Protein AF-A0A6F8YVS0-F1 (afdb_monomer_lite)

Organism: NCBI:txid624315

Sequence (91 aa):
MRVELRPSDYRSRCAYKGEASYWSLVVGDTPHVNLAWTYPSPRHDAELARDRVAFFDERVDLDVDGVRGARPGGPWADPDWWRDRTFENDL

pLDDT: mean 91.39, std 10.74, range [47.88, 97.88]

InterPro domains:
  IPR007361 Domain of unknown function DUF427 [PF04248] (5-57)
  IPR038694 Superfamily of unknown function DUF427 [G3DSA:2.170.150.40] (1-64)

Secondary structure (DSSP, 8-state):
---PPEEEEEEEEETTTEEEEEEEEEETTEEEEEEEEEEEEE-GGGGGGBT--EE-GGGS--EETTEEPPPPPSTT-STTTTTT--TTS--

Foldseek 3Di:
DDWDWAWDPDWAQDPQFGIKTFTWTQDPNRTQGRFKIARCPTDPVNVVRHPPIDGQLLCDFDDDPNDTDDRDDDCPNDSCSCVVPHNVRRD

Radius of gyration: 13.86 Å; chains: 1; bounding box: 37×26×29 Å

Structure (mmCIF, N/CA/C/O backbone):
data_AF-A0A6F8YVS0-F1
#
_entry.id   AF-A0A6F8YVS0-F1
#
loop_
_atom_site.group_PDB
_atom_site.id
_atom_site.type_symbol
_atom_site.label_atom_id
_atom_site.label_alt_id
_atom_site.label_comp_id
_atom_site.label_asym_id
_atom_site.label_entity_id
_atom_site.label_seq_id
_atom_site.pdbx_PDB_ins_code
_atom_site.Cartn_x
_atom_site.Cartn_y
_atom_site.Cartn_z
_atom_site.occupancy
_atom_site.B_iso_or_equiv
_atom_site.auth_seq_id
_atom_site.auth_comp_id
_atom_site.auth_asym_id
_atom_site.auth_atom_id
_atom_site.pdbx_PDB_model_num
ATOM 1 N N . MET A 1 1 ? -18.095 3.468 0.492 1.00 80.69 1 MET A N 1
ATOM 2 C CA . MET A 1 1 ? -17.281 4.562 1.070 1.00 80.69 1 MET A CA 1
ATOM 3 C C . MET A 1 1 ? -16.017 4.711 0.236 1.00 80.69 1 MET A C 1
ATOM 5 O O . MET A 1 1 ? -15.534 3.699 -0.253 1.00 80.69 1 MET A O 1
ATOM 9 N N . ARG A 1 2 ? -15.511 5.929 0.028 1.00 88.81 2 ARG A N 1
ATOM 10 C CA . ARG A 1 2 ? -14.206 6.185 -0.608 1.00 88.81 2 ARG A CA 1
ATOM 11 C C . ARG A 1 2 ? -13.343 6.958 0.380 1.00 88.81 2 ARG A C 1
ATOM 13 O O . ARG A 1 2 ? -13.888 7.757 1.135 1.00 88.81 2 ARG A O 1
ATOM 20 N N . VAL A 1 3 ? -12.040 6.707 0.370 1.00 93.00 3 VAL A N 1
ATOM 21 C CA . VAL A 1 3 ? -11.068 7.364 1.249 1.00 93.00 3 VAL A CA 1
ATOM 22 C C . VAL A 1 3 ? -9.899 7.848 0.399 1.00 93.00 3 VAL A C 1
ATOM 24 O O . VAL A 1 3 ? -9.511 7.181 -0.559 1.00 93.00 3 VAL A O 1
ATOM 27 N N . GLU A 1 4 ? -9.379 9.027 0.725 1.00 95.00 4 GLU A N 1
ATOM 28 C CA . GLU A 1 4 ? -8.233 9.629 0.048 1.00 95.00 4 GLU A CA 1
ATOM 29 C C . GLU A 1 4 ? -6.916 9.008 0.534 1.00 95.00 4 GLU A C 1
ATOM 31 O O . GLU A 1 4 ? -6.696 8.852 1.739 1.00 95.00 4 GLU A O 1
ATOM 36 N N . LEU A 1 5 ? -6.031 8.688 -0.413 1.00 95.81 5 LEU A N 1
ATOM 37 C CA . LEU A 1 5 ? -4.655 8.294 -0.132 1.00 95.81 5 LEU A CA 1
ATOM 38 C C . LEU A 1 5 ? -3.775 9.541 -0.046 1.00 95.81 5 LEU A C 1
ATOM 40 O O . LEU A 1 5 ? -3.719 10.339 -0.979 1.00 95.81 5 LEU A O 1
ATOM 44 N N . ARG A 1 6 ? -3.052 9.682 1.062 1.00 97.62 6 ARG A N 1
ATOM 45 C CA . ARG A 1 6 ? -2.098 10.762 1.311 1.00 97.62 6 ARG A CA 1
ATOM 46 C C . ARG A 1 6 ? -0.677 10.240 1.130 1.00 97.62 6 ARG A C 1
ATOM 48 O O . ARG A 1 6 ? -0.359 9.194 1.702 1.00 97.62 6 ARG A O 1
ATOM 55 N N . PRO A 1 7 ? 0.176 10.920 0.351 1.00 97.31 7 PRO A N 1
ATOM 56 C CA . PRO A 1 7 ? 1.545 10.470 0.145 1.00 97.31 7 PRO A CA 1
ATOM 57 C C . PRO A 1 7 ? 2.301 10.455 1.477 1.00 97.31 7 PRO A C 1
ATOM 59 O O . PRO A 1 7 ? 2.100 11.321 2.327 1.00 97.31 7 PRO A O 1
ATOM 62 N N . SER A 1 8 ? 3.149 9.448 1.654 1.00 96.00 8 SER A N 1
ATOM 63 C CA . SER A 1 8 ? 4.098 9.343 2.763 1.00 96.00 8 SER A CA 1
ATOM 64 C C . SER A 1 8 ? 5.511 9.603 2.252 1.00 96.00 8 SER A C 1
ATOM 66 O O . SER A 1 8 ? 5.817 9.292 1.098 1.00 96.00 8 SER A O 1
ATOM 68 N N . ASP A 1 9 ? 6.394 10.104 3.111 1.00 94.44 9 ASP A N 1
ATOM 69 C CA . ASP A 1 9 ? 7.827 10.217 2.813 1.00 94.44 9 ASP A CA 1
ATOM 70 C C . ASP A 1 9 ? 8.564 8.879 2.992 1.00 94.44 9 ASP A C 1
ATOM 72 O O . ASP A 1 9 ? 9.697 8.723 2.542 1.00 94.44 9 ASP A O 1
ATOM 76 N N . TYR A 1 10 ? 7.918 7.880 3.603 1.00 94.06 10 TYR A N 1
ATOM 77 C CA . TYR A 1 10 ? 8.517 6.566 3.818 1.00 94.06 10 TYR A CA 1
ATOM 78 C C . TYR A 1 10 ? 8.754 5.819 2.498 1.00 94.06 10 TYR A C 1
ATOM 80 O O . TYR A 1 10 ? 7.895 5.789 1.607 1.00 94.06 10 TYR A O 1
ATOM 88 N N . ARG A 1 11 ? 9.921 5.185 2.385 1.00 93.69 11 ARG A N 1
ATOM 89 C CA . ARG A 1 11 ? 10.332 4.342 1.257 1.00 93.69 11 ARG A CA 1
ATOM 90 C C . ARG A 1 11 ? 10.961 3.065 1.797 1.00 93.69 11 ARG A C 1
ATOM 92 O O . ARG A 1 11 ? 11.642 3.104 2.816 1.00 93.69 11 ARG A O 1
ATOM 99 N N . SER A 1 12 ? 10.789 1.970 1.067 1.00 92.38 12 SER A N 1
ATOM 100 C CA . SER A 1 12 ? 11.509 0.711 1.289 1.00 92.38 12 SER A CA 1
ATOM 101 C C . SER A 1 12 ? 12.073 0.208 -0.035 1.00 92.38 12 SER A C 1
ATOM 103 O O . SER A 1 12 ? 11.636 0.629 -1.114 1.00 92.38 12 SER A O 1
ATOM 105 N N . ARG A 1 13 ? 13.063 -0.684 0.018 1.00 91.19 13 ARG A N 1
ATOM 106 C CA . ARG A 1 13 ? 13.741 -1.193 -1.174 1.00 91.19 13 ARG A CA 1
ATOM 107 C C . ARG A 1 13 ? 13.754 -2.705 -1.171 1.00 91.19 13 ARG A C 1
ATOM 109 O O . ARG A 1 13 ? 14.434 -3.309 -0.374 1.00 91.19 13 ARG A O 1
ATOM 116 N N . CYS A 1 14 ? 13.099 -3.318 -2.144 1.00 90.06 14 CYS A N 1
ATOM 117 C CA . CYS A 1 14 ? 13.189 -4.754 -2.359 1.00 90.06 14 CYS A CA 1
ATOM 118 C C . CYS A 1 14 ? 14.248 -5.057 -3.425 1.00 90.06 14 CYS A C 1
ATOM 120 O O . CYS A 1 14 ? 14.198 -4.501 -4.528 1.00 90.06 14 CYS A O 1
ATOM 122 N N . ALA A 1 15 ? 15.156 -5.997 -3.145 1.00 89.94 15 ALA A N 1
ATOM 123 C CA . ALA A 1 15 ? 16.165 -6.451 -4.107 1.00 89.94 15 ALA A CA 1
ATOM 124 C C . ALA A 1 15 ? 15.557 -6.929 -5.440 1.00 89.94 15 ALA A C 1
ATOM 126 O O . ALA A 1 15 ? 16.153 -6.732 -6.499 1.00 89.94 15 ALA A O 1
ATOM 127 N N . TYR A 1 16 ? 14.353 -7.505 -5.395 1.00 91.56 16 TYR A N 1
ATOM 128 C CA . TYR A 1 16 ? 13.643 -8.003 -6.571 1.00 91.56 16 TYR A CA 1
ATOM 129 C C . TYR A 1 16 ? 12.720 -6.959 -7.209 1.00 91.56 16 TYR A C 1
ATOM 131 O O . TYR A 1 16 ? 12.728 -6.801 -8.424 1.00 91.56 16 TYR A O 1
ATOM 139 N N . LYS A 1 17 ? 11.933 -6.223 -6.412 1.00 94.44 17 LYS A N 1
ATOM 140 C CA . LYS A 1 17 ? 10.877 -5.346 -6.949 1.00 94.44 17 LYS A CA 1
ATOM 141 C C . LYS A 1 17 ? 11.338 -3.920 -7.231 1.00 94.44 17 LYS A C 1
ATOM 143 O O . LYS A 1 17 ? 10.749 -3.274 -8.083 1.00 94.44 17 LYS A O 1
ATOM 148 N N . GLY A 1 18 ? 12.397 -3.441 -6.578 1.00 9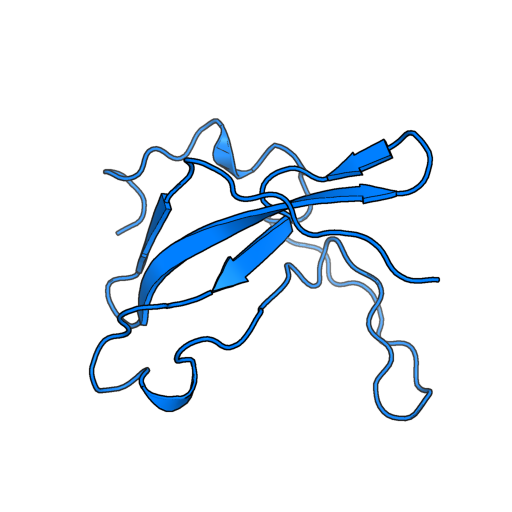4.31 18 GLY A N 1
ATOM 149 C CA . GLY A 1 18 ? 12.810 -2.038 -6.624 1.00 94.31 18 GLY A CA 1
ATOM 150 C C . GLY A 1 18 ? 12.315 -1.248 -5.412 1.00 94.31 18 GLY A C 1
ATOM 151 O O . GLY A 1 18 ? 12.079 -1.816 -4.346 1.00 94.31 18 GLY A O 1
ATOM 152 N N . GLU A 1 19 ? 12.206 0.067 -5.570 1.00 95.12 19 GLU A N 1
ATOM 153 C CA . GLU A 1 19 ? 11.820 0.989 -4.4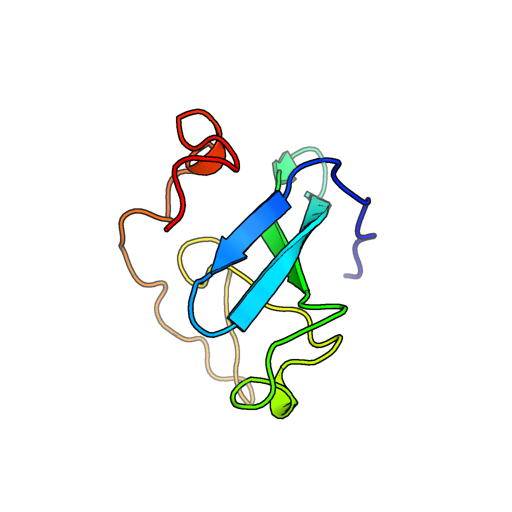98 1.00 95.12 19 GLU A CA 1
ATOM 154 C C . GLU A 1 19 ? 10.299 1.172 -4.432 1.00 95.12 19 GLU A C 1
ATOM 156 O O . GLU A 1 19 ? 9.651 1.384 -5.459 1.00 95.12 19 GLU A O 1
ATOM 161 N N . ALA A 1 20 ? 9.739 1.077 -3.227 1.00 96.12 20 ALA A N 1
ATOM 162 C CA . ALA A 1 20 ? 8.318 1.262 -2.965 1.00 96.12 20 ALA A CA 1
ATOM 163 C C . ALA A 1 20 ? 8.024 2.673 -2.441 1.00 96.12 20 ALA A C 1
ATOM 165 O O . ALA A 1 20 ? 8.669 3.143 -1.502 1.00 96.12 20 ALA A O 1
ATOM 166 N N . SER A 1 21 ? 6.990 3.305 -2.998 1.00 96.88 21 SER A N 1
ATOM 167 C CA . SER A 1 21 ? 6.405 4.557 -2.505 1.00 96.88 21 SER A CA 1
ATOM 168 C C . SER A 1 21 ? 5.133 4.269 -1.721 1.00 96.88 21 SER A C 1
ATOM 170 O O . SER A 1 21 ? 4.241 3.590 -2.238 1.00 96.88 21 SER A O 1
ATOM 172 N N . TYR A 1 22 ? 5.042 4.800 -0.500 1.00 97.06 22 TYR A N 1
ATOM 173 C CA . TYR A 1 22 ? 3.956 4.512 0.436 1.00 97.06 22 TYR A CA 1
ATOM 174 C C . TYR A 1 22 ? 2.910 5.623 0.516 1.00 97.06 22 TYR A C 1
ATOM 176 O O . TYR A 1 22 ? 3.185 6.805 0.300 1.00 97.06 22 TYR A O 1
ATOM 184 N N . TRP A 1 23 ? 1.707 5.211 0.904 1.00 97.88 23 TRP A N 1
ATOM 185 C CA . TRP A 1 23 ? 0.544 6.054 1.121 1.00 97.88 23 TRP A CA 1
ATOM 186 C C . TRP A 1 23 ? -0.090 5.743 2.479 1.00 97.88 23 TRP A C 1
ATOM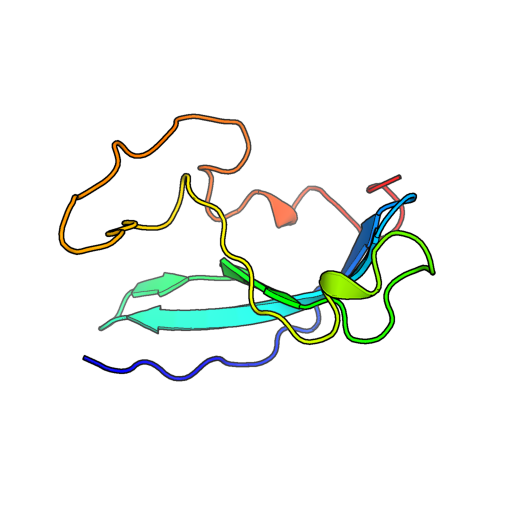 188 O O . TRP A 1 23 ? -0.175 4.588 2.907 1.00 97.88 23 TRP A O 1
ATOM 198 N N . SER A 1 24 ? -0.564 6.792 3.141 1.00 97.31 24 SER A N 1
ATOM 199 C CA . SER A 1 24 ? -1.331 6.734 4.385 1.00 97.31 24 SER A CA 1
ATOM 200 C C . SER A 1 24 ? -2.766 7.189 4.131 1.00 97.31 24 SER A C 1
ATOM 202 O O . SER A 1 24 ? -3.033 7.910 3.175 1.00 97.31 24 SER A O 1
ATOM 204 N N . LEU A 1 25 ? -3.705 6.802 4.985 1.00 96.00 25 LEU A N 1
ATOM 205 C CA . LEU A 1 25 ? -5.094 7.255 4.882 1.00 96.00 25 LEU A CA 1
ATOM 206 C C . LEU A 1 25 ? -5.746 7.377 6.257 1.00 96.00 25 LEU A C 1
ATOM 208 O O . LEU A 1 25 ? -5.204 6.899 7.251 1.00 96.00 25 LEU A O 1
ATOM 212 N N . VAL A 1 26 ? -6.910 8.018 6.313 1.00 96.06 26 VAL A N 1
ATOM 213 C CA . VAL A 1 26 ? -7.702 8.158 7.540 1.00 96.06 26 VAL A CA 1
ATOM 214 C C . VAL A 1 26 ? -9.111 7.643 7.269 1.00 96.06 26 VAL A C 1
ATOM 216 O O . VAL A 1 26 ? -9.770 8.114 6.343 1.00 96.06 26 VAL A O 1
ATOM 219 N N . VAL A 1 27 ? -9.564 6.668 8.059 1.00 94.38 27 VAL A N 1
ATOM 220 C CA . VAL A 1 27 ? -10.925 6.119 7.992 1.00 94.38 27 VAL A CA 1
ATOM 221 C C . VAL A 1 27 ? -11.692 6.568 9.230 1.00 94.38 27 VAL A C 1
ATOM 223 O O . VAL A 1 27 ? -11.371 6.153 10.342 1.00 94.38 27 VAL A O 1
ATOM 226 N N . GLY A 1 28 ? -12.695 7.432 9.050 1.00 92.31 28 GLY A N 1
ATOM 227 C CA . GLY A 1 28 ? -13.320 8.122 10.183 1.00 92.31 28 GLY A CA 1
ATOM 228 C C . GLY A 1 28 ? -12.271 8.959 10.915 1.00 92.31 28 GLY A C 1
ATOM 229 O O . GLY A 1 28 ? -11.669 9.835 10.302 1.00 92.31 28 GLY A O 1
ATOM 230 N N . ASP A 1 29 ? -12.001 8.620 12.176 1.00 93.06 29 ASP A N 1
ATOM 231 C CA . ASP A 1 29 ? -10.964 9.255 13.005 1.00 93.06 29 ASP A CA 1
ATOM 232 C C . ASP A 1 29 ? -9.711 8.379 13.186 1.00 93.06 29 ASP A C 1
ATOM 234 O O . ASP A 1 29 ? -8.811 8.715 13.953 1.00 93.06 29 ASP A O 1
ATOM 238 N N . THR A 1 30 ? -9.638 7.229 12.504 1.00 94.31 30 THR A N 1
ATOM 239 C CA . THR A 1 30 ? -8.525 6.280 12.653 1.00 94.31 30 THR A CA 1
ATOM 240 C C . THR A 1 30 ? -7.484 6.470 11.547 1.00 94.31 30 THR A C 1
ATOM 242 O O . THR A 1 30 ? -7.788 6.238 10.371 1.00 94.31 30 THR A O 1
ATOM 245 N N . PRO A 1 31 ? -6.247 6.883 11.882 1.00 94.88 31 PRO A N 1
ATOM 246 C CA . PRO A 1 31 ? -5.161 6.960 10.917 1.00 94.88 31 PRO A CA 1
ATOM 247 C C . PRO A 1 31 ? -4.578 5.571 10.624 1.00 94.88 31 PRO A C 1
ATOM 249 O O . PRO A 1 31 ? -4.292 4.789 11.528 1.00 94.88 31 PRO A O 1
ATOM 252 N N . HIS A 1 32 ? -4.317 5.298 9.349 1.00 95.62 32 HIS A N 1
ATOM 253 C CA . HIS A 1 32 ? -3.583 4.127 8.883 1.00 95.62 32 HIS A CA 1
ATOM 254 C C . HIS A 1 32 ? -2.329 4.585 8.140 1.00 95.62 32 HIS A C 1
ATOM 256 O O . HIS A 1 32 ? -2.379 4.999 6.979 1.00 95.62 32 HIS A O 1
ATOM 262 N N . VAL A 1 33 ? -1.198 4.525 8.839 1.00 96.31 33 VAL A N 1
ATOM 263 C CA . VAL A 1 33 ? 0.104 4.955 8.322 1.00 96.31 33 VAL A CA 1
ATOM 264 C C . VAL A 1 33 ? 0.720 3.857 7.456 1.00 96.31 33 VAL A C 1
ATOM 266 O O . VAL A 1 33 ? 0.670 2.675 7.823 1.00 96.31 33 VAL A O 1
ATOM 26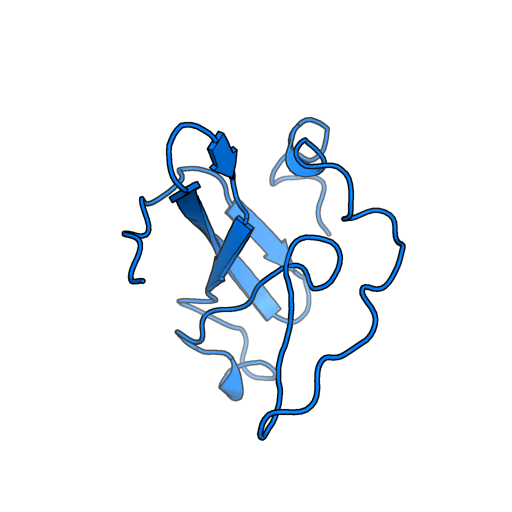9 N N . ASN A 1 34 ? 1.282 4.262 6.311 1.00 96.31 34 ASN A N 1
ATOM 270 C CA . ASN A 1 34 ? 2.000 3.400 5.364 1.00 96.31 34 ASN A CA 1
ATOM 271 C C . ASN A 1 34 ? 1.227 2.106 5.036 1.00 96.31 34 ASN A C 1
ATOM 273 O O . ASN A 1 34 ? 1.803 1.021 5.028 1.00 96.31 34 ASN A O 1
ATOM 277 N N . LEU A 1 35 ? -0.097 2.199 4.844 1.00 96.06 35 LEU A N 1
ATOM 278 C CA . LEU A 1 35 ? -0.958 1.024 4.641 1.00 96.06 35 LEU A CA 1
ATOM 279 C C . LEU A 1 35 ? -0.888 0.492 3.208 1.00 96.06 35 LEU A C 1
ATOM 281 O O . LEU A 1 35 ? -1.036 -0.710 2.991 1.00 96.06 35 LEU A O 1
ATOM 285 N N . ALA A 1 36 ? -0.689 1.392 2.249 1.00 96.94 36 ALA A N 1
ATOM 286 C CA . ALA A 1 36 ? -0.648 1.067 0.837 1.00 96.94 36 ALA A CA 1
ATOM 287 C C . ALA A 1 36 ? 0.686 1.483 0.225 1.00 96.94 36 ALA A C 1
ATOM 289 O O . ALA A 1 36 ? 1.315 2.440 0.682 1.00 96.94 36 ALA A O 1
ATOM 290 N N . TRP A 1 37 ? 1.103 0.795 -0.831 1.00 97.50 37 TRP A N 1
ATOM 291 C CA . TRP A 1 37 ? 2.304 1.157 -1.575 1.00 97.50 37 TRP A CA 1
ATOM 292 C C . TRP A 1 37 ? 2.169 0.866 -3.064 1.00 97.50 37 TRP A C 1
ATOM 294 O O . TRP A 1 37 ? 1.269 0.159 -3.512 1.00 97.50 37 TRP A O 1
ATOM 304 N N . THR A 1 38 ? 3.089 1.446 -3.822 1.00 97.88 38 THR A N 1
ATOM 305 C CA . THR A 1 38 ? 3.239 1.277 -5.270 1.00 97.88 38 THR A CA 1
ATOM 306 C C . THR A 1 38 ? 4.718 1.120 -5.599 1.00 97.88 38 THR A C 1
ATOM 308 O O . THR A 1 38 ? 5.569 1.607 -4.851 1.00 97.88 38 THR A O 1
ATOM 311 N N . TYR A 1 39 ? 5.028 0.487 -6.727 1.00 97.50 39 TYR A N 1
ATOM 312 C CA . TYR A 1 39 ? 6.368 0.512 -7.314 1.00 97.50 39 TYR A CA 1
ATOM 313 C C . TYR A 1 39 ? 6.331 1.424 -8.550 1.00 97.50 39 TYR A C 1
ATOM 315 O O . TYR A 1 39 ? 5.885 0.972 -9.604 1.00 97.50 39 TYR A O 1
ATOM 323 N N . PRO A 1 40 ? 6.756 2.700 -8.452 1.00 96.62 40 PRO A N 1
ATOM 324 C CA . PRO A 1 40 ? 6.735 3.628 -9.591 1.00 96.62 40 PRO A CA 1
ATOM 325 C C . PRO A 1 40 ? 7.876 3.379 -10.584 1.00 96.62 40 PRO A C 1
ATOM 327 O O . PRO A 1 40 ? 7.850 3.821 -11.729 1.00 96.62 40 PRO A O 1
ATOM 330 N N . SER A 1 41 ? 8.930 2.692 -10.147 1.00 96.00 41 SER A N 1
ATOM 331 C CA . SER A 1 41 ? 10.080 2.316 -10.971 1.00 96.00 41 SER A CA 1
ATOM 332 C C . SER A 1 41 ? 10.546 0.912 -10.585 1.00 96.00 41 SER A C 1
ATOM 334 O O . SER A 1 41 ? 11.603 0.763 -9.966 1.00 96.00 41 SER A O 1
ATOM 336 N N . PRO A 1 42 ? 9.729 -0.121 -10.872 1.00 97.06 42 PRO A N 1
ATOM 337 C CA . PRO A 1 42 ? 10.082 -1.489 -10.556 1.00 97.06 42 PRO A CA 1
ATOM 338 C C . PRO A 1 42 ? 11.277 -1.964 -11.384 1.00 97.06 42 PRO A C 1
ATOM 340 O O . PRO A 1 42 ? 11.618 -1.395 -12.424 1.00 97.06 42 PRO A O 1
ATOM 343 N N . ARG A 1 43 ? 11.924 -3.030 -10.911 1.00 96.19 43 ARG A N 1
ATOM 344 C CA . ARG A 1 43 ? 12.925 -3.753 -11.708 1.00 96.19 43 ARG A CA 1
ATOM 345 C C . ARG A 1 43 ? 12.242 -4.571 -12.804 1.00 96.19 43 ARG A C 1
ATOM 347 O O . ARG A 1 43 ? 11.060 -4.879 -12.697 1.00 96.19 43 ARG A O 1
ATOM 354 N N . HIS A 1 44 ? 13.026 -4.977 -13.805 1.00 96.06 44 HIS A N 1
ATOM 355 C CA . HIS A 1 44 ? 12.551 -5.667 -15.010 1.00 96.06 44 HIS A CA 1
ATOM 356 C C . HIS A 1 44 ? 11.592 -6.831 -14.719 1.00 96.06 44 HIS A C 1
ATOM 358 O O . HIS A 1 44 ? 10.499 -6.888 -15.276 1.00 96.06 44 HIS A O 1
ATOM 364 N N . ASP A 1 45 ? 11.951 -7.703 -13.778 1.00 95.12 45 ASP A N 1
ATOM 365 C CA . ASP A 1 45 ? 11.151 -8.891 -13.464 1.00 95.12 45 ASP A CA 1
ATOM 366 C C . ASP A 1 45 ? 9.843 -8.567 -12.714 1.00 95.12 45 ASP A C 1
ATOM 368 O O . ASP A 1 45 ? 8.942 -9.399 -12.636 1.00 95.12 45 ASP A O 1
ATOM 372 N N . ALA A 1 46 ? 9.718 -7.354 -12.170 1.00 96.38 46 ALA A N 1
ATOM 373 C CA . ALA A 1 46 ? 8.563 -6.876 -11.416 1.00 96.38 46 ALA A CA 1
ATOM 374 C C . ALA A 1 46 ? 7.752 -5.809 -12.175 1.00 96.38 46 ALA A C 1
ATOM 376 O O . ALA A 1 46 ? 6.892 -5.156 -11.584 1.00 96.38 46 ALA A O 1
ATOM 377 N N . GLU A 1 47 ? 7.984 -5.639 -13.479 1.00 97.25 47 GLU A N 1
ATOM 378 C CA . GLU A 1 47 ? 7.350 -4.598 -14.297 1.00 97.25 47 GLU A CA 1
ATOM 379 C C . GLU A 1 47 ? 5.816 -4.676 -14.280 1.00 97.25 47 GLU A C 1
ATOM 381 O O . GLU A 1 47 ? 5.127 -3.658 -14.297 1.00 97.25 47 GLU A O 1
ATOM 386 N N . LEU A 1 48 ? 5.261 -5.884 -14.143 1.00 97.38 48 LEU A N 1
ATOM 387 C CA . LEU A 1 48 ? 3.816 -6.090 -14.017 1.00 97.38 48 LEU A CA 1
ATOM 388 C C . LEU A 1 48 ? 3.212 -5.423 -12.773 1.00 97.38 48 LEU A C 1
ATOM 390 O O . LEU A 1 48 ? 2.003 -5.197 -12.754 1.00 97.38 48 LEU A O 1
ATOM 394 N N . ALA A 1 49 ? 4.014 -5.109 -11.753 1.00 96.81 49 ALA A N 1
ATOM 395 C CA . ALA A 1 49 ? 3.584 -4.404 -10.549 1.00 96.81 49 ALA A CA 1
ATOM 396 C C . ALA A 1 49 ? 3.660 -2.872 -10.677 1.00 96.81 49 ALA A C 1
ATOM 398 O O . ALA A 1 49 ? 3.253 -2.183 -9.738 1.00 96.81 49 ALA A O 1
ATOM 399 N N . ARG A 1 50 ? 4.164 -2.335 -11.802 1.00 97.69 50 ARG A N 1
ATOM 400 C CA . ARG A 1 50 ? 4.303 -0.889 -12.020 1.00 97.69 50 ARG A CA 1
ATOM 401 C C . ARG A 1 50 ? 2.985 -0.173 -11.749 1.00 97.69 50 ARG A C 1
ATOM 403 O O . ARG A 1 50 ? 1.948 -0.556 -12.289 1.00 97.69 50 ARG A O 1
ATOM 410 N N . ASP A 1 51 ? 3.053 0.843 -10.893 1.00 95.06 51 ASP A N 1
ATOM 411 C CA . ASP A 1 51 ? 1.947 1.737 -10.521 1.00 95.06 51 ASP A CA 1
ATOM 412 C C . ASP A 1 51 ? 0.685 1.042 -9.970 1.00 95.06 51 ASP A C 1
ATOM 414 O O . ASP A 1 51 ? -0.348 1.680 -9.757 1.00 95.06 51 ASP A O 1
ATOM 418 N N . ARG A 1 52 ? 0.753 -0.262 -9.670 1.00 97.56 52 ARG A N 1
ATOM 419 C CA . ARG A 1 52 ? -0.319 -0.972 -8.971 1.00 97.56 52 ARG A CA 1
ATOM 420 C C . ARG A 1 52 ? -0.246 -0.671 -7.487 1.00 97.56 52 ARG A C 1
ATOM 422 O O . ARG A 1 52 ? 0.833 -0.668 -6.897 1.00 97.56 52 ARG A O 1
ATOM 429 N N . VAL A 1 53 ? -1.415 -0.476 -6.888 1.00 96.25 53 VAL A N 1
ATOM 430 C CA . VAL A 1 53 ? -1.547 -0.295 -5.444 1.00 96.25 53 VAL A CA 1
ATOM 431 C C . VAL A 1 53 ? -1.619 -1.661 -4.776 1.00 96.25 53 VAL A C 1
ATOM 433 O O . VAL A 1 53 ? -2.434 -2.502 -5.155 1.00 96.25 53 VAL A O 1
ATOM 436 N N . ALA A 1 54 ? -0.770 -1.866 -3.779 1.00 96.44 54 ALA A N 1
ATOM 437 C CA . ALA A 1 54 ? -0.768 -3.035 -2.916 1.00 96.44 54 ALA A CA 1
ATOM 438 C C . ALA A 1 54 ? -1.055 -2.633 -1.463 1.00 96.44 54 ALA A C 1
ATOM 440 O O . ALA A 1 54 ? -0.842 -1.480 -1.082 1.00 96.44 54 ALA A O 1
ATOM 441 N N . PHE A 1 55 ? -1.544 -3.592 -0.676 1.00 95.31 55 PHE A N 1
ATOM 442 C CA . PHE A 1 55 ? -1.923 -3.437 0.729 1.00 95.31 55 PHE A CA 1
ATOM 443 C C . PHE A 1 55 ? -1.387 -4.614 1.548 1.00 95.31 55 PHE A C 1
ATOM 445 O O . PHE A 1 55 ? -1.172 -5.700 1.008 1.00 95.31 55 PHE A O 1
ATOM 452 N N . PHE A 1 56 ? -1.209 -4.406 2.852 1.00 93.81 56 PHE A N 1
ATOM 453 C CA . PHE A 1 56 ? -0.932 -5.492 3.793 1.00 93.81 56 PHE A CA 1
ATOM 454 C C . PHE A 1 56 ? -2.232 -6.235 4.081 1.00 93.81 56 PHE A C 1
ATOM 456 O O . PHE A 1 56 ? -3.142 -5.654 4.675 1.00 93.81 56 PHE A O 1
ATOM 463 N N . ASP A 1 57 ? -2.324 -7.494 3.658 1.00 94.44 57 ASP A N 1
ATOM 464 C CA . ASP A 1 57 ? -3.534 -8.311 3.809 1.00 94.44 57 ASP A CA 1
ATOM 465 C C . ASP A 1 57 ? -3.903 -8.495 5.292 1.00 94.44 57 ASP A C 1
ATOM 467 O O . ASP A 1 57 ? -5.063 -8.396 5.683 1.00 94.44 57 ASP A O 1
ATOM 471 N N . GLU A 1 58 ? -2.891 -8.590 6.160 1.00 95.44 58 GLU A N 1
ATOM 472 C CA . GLU A 1 58 ? -3.025 -8.632 7.619 1.00 95.44 58 GLU A CA 1
ATOM 473 C C . GLU A 1 58 ? -3.680 -7.372 8.212 1.00 95.44 58 GLU A C 1
ATOM 475 O O . GLU A 1 58 ? -4.091 -7.371 9.372 1.00 95.44 58 GLU A O 1
ATOM 480 N N . ARG A 1 59 ? -3.759 -6.274 7.451 1.00 94.31 59 ARG A N 1
ATOM 481 C CA . ARG A 1 59 ? -4.267 -4.970 7.908 1.00 94.31 59 ARG A CA 1
ATOM 482 C C . ARG A 1 59 ? -5.487 -4.489 7.135 1.00 94.31 59 ARG A C 1
ATOM 484 O O . ARG A 1 59 ? -6.001 -3.410 7.435 1.00 94.31 59 ARG A O 1
ATOM 491 N N . VAL A 1 60 ? -5.949 -5.259 6.156 1.00 93.94 60 VAL A N 1
ATOM 492 C CA . VAL A 1 60 ? -7.161 -4.950 5.404 1.00 93.94 60 VAL A CA 1
ATOM 493 C C . VAL A 1 60 ? -8.150 -6.094 5.504 1.00 93.94 60 VAL A C 1
ATOM 495 O O . VAL A 1 60 ? -8.012 -7.039 6.279 1.00 93.94 60 VAL A O 1
ATOM 498 N N . ASP A 1 61 ? -9.248 -5.903 4.806 1.00 94.69 61 ASP A N 1
ATOM 499 C CA . ASP A 1 61 ? -10.399 -6.763 4.807 1.00 94.69 61 ASP A CA 1
ATOM 500 C C . ASP A 1 61 ? -10.684 -6.987 3.319 1.00 94.69 61 ASP A C 1
ATOM 502 O O . ASP A 1 61 ? -11.207 -6.093 2.652 1.00 94.69 61 ASP A O 1
ATOM 506 N N . LEU A 1 62 ? -10.258 -8.136 2.784 1.00 94.50 62 LEU A N 1
ATOM 507 C CA . LEU A 1 62 ? -10.252 -8.409 1.346 1.00 94.50 62 LEU A CA 1
ATOM 508 C C . LEU A 1 62 ? -11.481 -9.223 0.928 1.00 94.50 62 LEU A C 1
ATOM 510 O O . LEU A 1 62 ? -11.671 -10.354 1.377 1.00 94.50 62 LEU A O 1
ATOM 514 N N . ASP A 1 63 ? -12.289 -8.655 0.037 1.00 96.25 63 ASP A N 1
ATOM 515 C CA . ASP A 1 63 ? -13.348 -9.374 -0.669 1.00 96.25 63 ASP A CA 1
ATOM 516 C C . ASP A 1 63 ? -12.937 -9.576 -2.128 1.00 96.25 63 ASP A C 1
ATOM 518 O O . ASP A 1 63 ? -12.615 -8.613 -2.827 1.00 96.25 63 ASP A O 1
ATOM 522 N N . VAL A 1 64 ? -12.993 -10.816 -2.605 1.00 95.88 64 VAL A N 1
ATOM 523 C CA . VAL A 1 64 ? -12.806 -11.155 -4.021 1.00 95.88 64 VAL A CA 1
ATOM 524 C C . VAL A 1 64 ? -14.102 -11.769 -4.512 1.00 95.88 64 VAL A C 1
ATOM 526 O O . VAL A 1 64 ? -14.577 -12.747 -3.942 1.00 95.88 64 VAL A O 1
ATOM 529 N N . ASP A 1 65 ? -14.717 -11.149 -5.517 1.00 97.25 65 ASP A N 1
ATOM 530 C CA . ASP A 1 65 ? -15.994 -11.595 -6.088 1.00 97.25 65 ASP A CA 1
ATOM 531 C C . ASP A 1 65 ? -17.102 -11.798 -5.031 1.00 97.25 65 ASP A C 1
ATOM 533 O O . ASP A 1 65 ? -17.928 -12.705 -5.113 1.00 97.25 65 ASP A O 1
ATOM 537 N N . GLY A 1 66 ? -17.108 -10.935 -4.007 1.00 96.12 66 GLY A N 1
ATOM 538 C CA . GLY A 1 66 ? -18.065 -10.975 -2.896 1.00 96.12 66 GLY A CA 1
ATOM 539 C C . GLY A 1 66 ? -17.743 -12.000 -1.803 1.00 96.12 66 GLY A C 1
ATOM 540 O O . GLY A 1 66 ? -18.492 -12.103 -0.833 1.00 96.12 66 GLY A O 1
ATOM 541 N N . VAL A 1 67 ? -16.639 -12.737 -1.926 1.00 97.19 67 VAL A N 1
ATOM 542 C CA . VAL A 1 67 ? -16.169 -13.680 -0.910 1.00 97.19 67 VAL A CA 1
ATOM 543 C C . VAL A 1 67 ? -15.128 -13.003 -0.026 1.00 97.19 67 VAL A C 1
ATOM 545 O O . VAL A 1 67 ? -14.039 -12.656 -0.484 1.00 97.19 67 VAL A O 1
ATOM 548 N N . ARG A 1 68 ? -15.459 -12.854 1.259 1.00 96.56 68 ARG A N 1
ATOM 549 C CA . ARG A 1 68 ? -14.544 -12.364 2.294 1.00 96.56 68 ARG A CA 1
ATOM 550 C C . ARG A 1 68 ? -13.452 -13.398 2.564 1.00 96.56 68 ARG A C 1
ATOM 552 O O . ARG A 1 68 ? -13.749 -14.502 3.022 1.00 96.56 68 ARG A O 1
ATOM 559 N N . GLY A 1 69 ? -12.199 -13.023 2.334 1.00 95.50 69 GLY A N 1
ATOM 560 C CA . GLY A 1 69 ? -11.040 -13.794 2.773 1.00 95.50 69 GLY A CA 1
ATOM 561 C C . GLY A 1 69 ? -10.850 -13.723 4.290 1.00 95.50 69 GLY A C 1
ATOM 562 O O . GLY A 1 69 ? -11.222 -12.742 4.935 1.00 95.50 69 GLY A O 1
ATOM 563 N N . ALA A 1 70 ? -10.259 -14.765 4.877 1.00 95.50 70 ALA A N 1
ATOM 564 C CA . ALA A 1 70 ? -9.812 -14.700 6.263 1.00 95.50 70 ALA A CA 1
ATOM 565 C C . ALA A 1 70 ? -8.573 -13.804 6.353 1.00 95.50 70 ALA A C 1
ATOM 567 O O . ALA A 1 70 ? -7.632 -13.987 5.584 1.00 95.50 70 ALA A O 1
ATOM 568 N N . ARG A 1 71 ? -8.556 -12.877 7.314 1.00 95.00 71 ARG A N 1
ATOM 569 C CA . ARG A 1 71 ? -7.381 -12.042 7.566 1.00 95.00 71 ARG A CA 1
ATOM 570 C C . ARG A 1 71 ? -6.216 -12.917 8.042 1.00 95.00 71 ARG A C 1
ATOM 572 O O . ARG A 1 71 ? -6.360 -13.574 9.081 1.00 95.00 71 ARG A O 1
ATOM 579 N N . PRO A 1 72 ? -5.074 -12.926 7.337 1.00 94.50 72 PRO A N 1
ATOM 580 C CA . PRO A 1 72 ? -3.907 -13.651 7.803 1.00 94.50 72 PRO A CA 1
ATOM 581 C C . PRO A 1 72 ? -3.297 -12.971 9.035 1.00 94.50 72 PRO A C 1
ATOM 583 O O . PRO A 1 72 ? -3.400 -11.760 9.228 1.00 94.50 72 PRO A O 1
ATOM 586 N N . GLY A 1 73 ? -2.649 -13.770 9.881 1.00 92.12 73 GLY A N 1
ATOM 587 C CA . GLY A 1 73 ? -1.702 -13.253 10.866 1.00 92.12 73 GLY A CA 1
ATOM 588 C C . GLY A 1 73 ? -0.321 -13.079 10.236 1.00 92.12 73 GLY A C 1
ATOM 589 O O . GLY A 1 73 ? -0.042 -13.635 9.176 1.00 92.12 73 GLY A O 1
ATOM 590 N N . GLY A 1 74 ? 0.573 -12.357 10.905 1.00 89.50 74 GLY A N 1
ATOM 591 C CA . GLY A 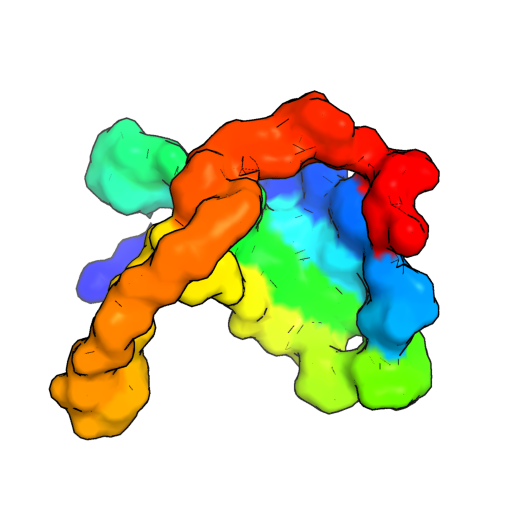1 74 ? 1.935 -12.198 10.414 1.00 89.50 74 GLY A CA 1
ATOM 592 C C . GLY A 1 74 ? 2.671 -11.021 11.042 1.00 89.50 74 GLY A C 1
ATOM 593 O O . GLY A 1 74 ? 2.079 -10.241 11.792 1.00 89.50 74 GLY A O 1
ATOM 594 N N . PRO A 1 75 ? 3.965 -10.868 10.723 1.00 86.31 75 PRO A N 1
ATOM 595 C CA . PRO A 1 75 ? 4.797 -9.791 11.255 1.00 86.31 75 PRO A CA 1
ATOM 596 C C . PRO A 1 75 ? 4.375 -8.392 10.771 1.00 86.31 75 PRO A C 1
ATOM 598 O O . PRO A 1 75 ? 4.853 -7.401 11.311 1.00 86.31 75 PRO A O 1
ATOM 601 N N . TRP A 1 76 ? 3.490 -8.297 9.773 1.00 88.88 76 TRP A N 1
ATOM 602 C CA . TRP A 1 76 ? 3.008 -7.033 9.201 1.00 88.88 76 TRP A CA 1
ATOM 603 C C . TRP A 1 76 ? 1.649 -6.584 9.751 1.00 88.88 76 TRP A C 1
ATOM 605 O O . TRP A 1 76 ? 1.107 -5.580 9.295 1.00 88.88 76 TRP A O 1
ATOM 615 N N . ALA A 1 77 ? 1.092 -7.309 10.728 1.00 92.31 77 ALA A N 1
ATOM 616 C CA . ALA A 1 77 ? -0.165 -6.941 11.378 1.00 92.31 77 ALA A CA 1
ATOM 617 C C . ALA A 1 77 ? -0.030 -5.698 12.281 1.00 92.31 77 ALA A C 1
ATOM 619 O O . ALA A 1 77 ? -1.010 -4.984 12.499 1.00 92.31 77 ALA A O 1
ATOM 620 N N . ASP A 1 78 ? 1.174 -5.422 12.791 1.00 92.56 78 ASP A N 1
ATOM 621 C CA . ASP A 1 78 ? 1.462 -4.241 13.606 1.00 92.56 78 ASP A CA 1
ATOM 622 C C . ASP A 1 78 ? 1.396 -2.963 12.746 1.00 92.56 78 ASP A C 1
ATOM 624 O O . ASP A 1 78 ? 2.143 -2.856 11.773 1.00 92.56 78 ASP A O 1
ATOM 628 N N . PRO A 1 79 ? 0.544 -1.967 13.058 1.00 91.62 79 PRO A N 1
ATOM 629 C CA . PRO A 1 79 ? 0.495 -0.709 12.314 1.00 91.62 79 PRO A CA 1
ATOM 630 C C . PRO A 1 79 ? 1.801 0.101 12.339 1.00 91.62 79 PRO A C 1
ATOM 632 O O . PRO A 1 79 ? 1.994 0.944 11.458 1.00 91.62 79 PRO A O 1
ATOM 635 N N . ASP A 1 80 ? 2.687 -0.170 13.295 1.00 92.12 80 ASP A N 1
ATOM 636 C CA . ASP A 1 80 ? 3.972 0.499 13.472 1.00 92.12 80 ASP A CA 1
ATOM 637 C C . ASP A 1 80 ? 5.167 -0.323 12.950 1.00 92.12 80 ASP A C 1
ATOM 639 O O . ASP A 1 80 ? 6.314 0.050 13.196 1.00 92.12 80 ASP A O 1
ATOM 643 N N . TRP A 1 81 ? 4.921 -1.367 12.137 1.00 87.56 81 TRP A N 1
ATOM 644 C CA . TRP A 1 81 ? 5.928 -2.267 11.534 1.00 87.56 81 TRP A CA 1
ATOM 645 C C . TRP A 1 81 ? 7.136 -1.576 10.871 1.00 87.56 81 TRP A C 1
ATOM 647 O O . TRP A 1 81 ? 8.183 -2.202 10.675 1.00 87.56 81 TRP A O 1
ATOM 657 N N . TRP A 1 82 ? 6.960 -0.317 10.463 1.00 88.69 82 TRP A N 1
ATOM 658 C CA . TRP A 1 82 ? 7.907 0.502 9.708 1.00 88.69 82 TRP A CA 1
ATOM 659 C C . TRP A 1 82 ? 8.884 1.280 10.597 1.00 88.69 82 TRP A C 1
ATOM 661 O O . TRP A 1 82 ? 9.919 1.722 10.107 1.00 88.69 82 TRP A O 1
ATOM 671 N N . ARG 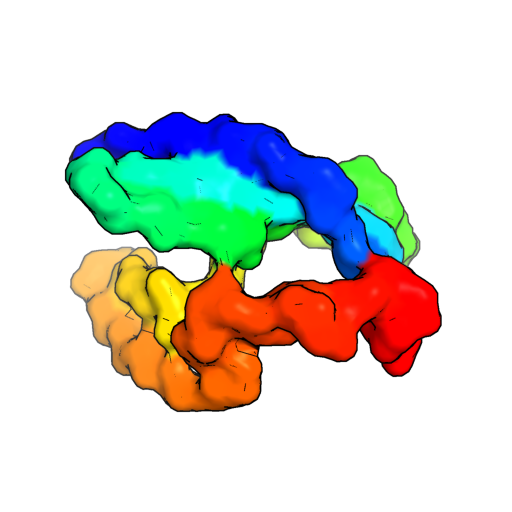A 1 83 ? 8.577 1.479 11.888 1.00 88.19 83 ARG A N 1
ATOM 672 C CA . ARG A 1 83 ? 9.370 2.359 12.769 1.00 88.19 83 ARG A CA 1
ATOM 673 C C . ARG A 1 83 ? 10.785 1.849 13.014 1.00 88.19 83 ARG A C 1
ATOM 675 O O . ARG A 1 83 ? 11.711 2.649 13.083 1.00 88.19 83 ARG A O 1
ATOM 682 N N . ASP A 1 84 ? 10.944 0.533 13.064 1.00 80.88 84 ASP A N 1
ATOM 683 C CA . ASP A 1 84 ? 12.234 -0.116 13.312 1.00 80.88 84 ASP A CA 1
ATOM 684 C C . ASP A 1 84 ? 12.947 -0.531 12.011 1.00 80.88 84 ASP A C 1
ATOM 686 O O . ASP A 1 84 ? 13.976 -1.207 12.046 1.00 80.88 84 ASP A O 1
ATOM 690 N N . ARG A 1 85 ? 12.410 -0.133 10.846 1.00 70.56 85 ARG A N 1
ATOM 691 C CA . ARG A 1 85 ? 12.947 -0.464 9.519 1.00 70.56 85 ARG A CA 1
ATOM 692 C C . ARG A 1 85 ? 13.262 0.803 8.741 1.00 70.56 85 ARG A C 1
ATOM 694 O O . ARG A 1 85 ? 12.391 1.415 8.120 1.00 70.56 85 ARG A O 1
ATOM 701 N N . THR A 1 86 ? 14.524 1.218 8.793 1.00 60.50 86 THR A N 1
ATOM 702 C CA . THR A 1 86 ? 15.035 2.289 7.937 1.00 60.50 86 THR A CA 1
ATOM 703 C C . THR A 1 86 ? 15.242 1.772 6.515 1.00 60.50 86 THR A C 1
ATOM 705 O O . THR A 1 86 ? 15.519 0.593 6.304 1.00 60.50 86 THR A O 1
ATOM 708 N N . PHE A 1 87 ? 15.167 2.675 5.533 1.00 58.28 87 PHE A N 1
ATOM 709 C CA . PHE A 1 87 ? 15.398 2.382 4.112 1.00 58.28 87 PHE A CA 1
ATOM 710 C C . PHE A 1 87 ? 16.696 1.594 3.834 1.00 58.28 87 PHE A C 1
ATOM 712 O O . PHE A 1 87 ? 16.770 0.847 2.862 1.00 58.28 87 PHE A O 1
ATOM 719 N N . GLU A 1 88 ? 17.714 1.749 4.684 1.00 54.09 88 GLU A N 1
ATOM 720 C CA . GLU A 1 88 ? 19.008 1.067 4.566 1.00 54.09 88 GLU A CA 1
ATOM 721 C C . GLU A 1 88 ? 18.973 -0.416 4.972 1.00 54.09 88 GLU A C 1
ATOM 723 O O . GLU A 1 88 ? 19.839 -1.175 4.541 1.00 54.09 88 GLU A O 1
ATOM 728 N N . ASN A 1 89 ? 17.970 -0.847 5.744 1.00 49.97 89 ASN A N 1
ATOM 729 C CA . ASN A 1 89 ? 17.919 -2.181 6.351 1.00 49.97 89 ASN A CA 1
ATOM 730 C C . ASN A 1 89 ? 16.953 -3.169 5.670 1.00 49.97 89 ASN A C 1
ATOM 732 O O . ASN A 1 89 ? 16.882 -4.319 6.098 1.00 49.97 89 ASN A O 1
ATOM 736 N N . ASP A 1 90 ? 16.230 -2.765 4.623 1.00 54.75 90 ASP A N 1
ATOM 737 C CA . ASP A 1 90 ? 15.194 -3.592 3.974 1.00 54.75 90 ASP A CA 1
ATOM 738 C C . ASP A 1 90 ? 15.705 -4.463 2.798 1.00 54.75 90 ASP A C 1
ATOM 740 O O . ASP A 1 90 ? 14.940 -4.786 1.887 1.00 54.75 90 ASP A O 1
ATOM 744 N N . LEU A 1 91 ? 16.990 -4.852 2.797 1.00 47.88 91 LEU A N 1
ATOM 745 C CA . LEU A 1 91 ? 17.607 -5.694 1.752 1.00 47.88 91 LEU A CA 1
ATOM 746 C C . LEU A 1 91 ? 17.303 -7.193 1.890 1.00 47.88 91 LEU A C 1
ATOM 748 O O . LEU A 1 91 ? 17.480 -7.744 2.999 1.00 47.88 91 LEU A O 1
#